Protein AF-A0A916WNR4-F1 (afdb_monomer)

Solvent-accessible surface area (backbone atoms only — not comparable to full-atom values): 4149 Å² total; per-residue (Å²): 134,80,90,77,82,72,70,58,38,59,56,50,18,52,53,30,42,54,51,18,53,54,29,42,54,53,18,50,54,29,50,57,46,27,72,72,75,33,60,87,85,36,71,68,20,51,50,36,46,54,53,21,50,49,27,47,52,52,19,53,53,30,42,56,51,18,52,51,25,44,52,50,39,55,59,66,75,72,115

Secondary structure (DSSP, 8-state):
----SSPPHHHHHHHHHHHHHHHHHHHHHHHHHHHHHS-TTSHHHHHHHHHHHHHHHHHHHHHHHHHHHHHHHHHHTT-

Foldseek 3Di:
DDPPPDDQLLVLLVVLLVQLVVLQVQLVVLQVCLVPPPDPPDPSSVVSNVSSVVSNVSSVVSNVSSVVSVVVNVVVVVD

Radius of gyration: 17.65 Å; Cα contacts (8 Å, |Δi|>4): 67; chains: 1; bounding box: 45×18×51 Å

pLDDT: mean 88.97, std 12.99, range [40.97, 98.25]

Structure (mmCIF, N/CA/C/O backbone):
data_AF-A0A916WNR4-F1
#
_entry.id   AF-A0A916WNR4-F1
#
loop_
_atom_site.group_PDB
_atom_site.id
_atom_site.type_symbol
_atom_site.label_atom_id
_atom_site.label_alt_id
_atom_site.label_comp_id
_atom_site.label_asym_id
_atom_site.label_entity_id
_atom_site.label_seq_id
_atom_site.pdbx_PDB_ins_code
_atom_site.Cartn_x
_atom_site.Cartn_y
_atom_site.Cartn_z
_atom_site.occupancy
_atom_site.B_iso_or_equiv
_atom_site.auth_seq_id
_atom_site.auth_comp_id
_atom_site.auth_asym_id
_atom_site.auth_atom_id
_atom_site.pdbx_PDB_model_num
ATOM 1 N N . MET A 1 1 ? -3.690 9.720 32.934 1.00 40.97 1 MET A N 1
ATOM 2 C CA . MET A 1 1 ? -3.206 9.269 31.615 1.00 40.97 1 MET A CA 1
ATOM 3 C C . MET A 1 1 ? -4.354 9.549 30.671 1.00 40.97 1 MET A C 1
ATOM 5 O O . MET A 1 1 ? -5.411 8.981 30.885 1.00 40.97 1 MET A O 1
ATOM 9 N N . ASN A 1 2 ? -4.226 10.567 29.818 1.00 44.00 2 ASN A N 1
ATOM 10 C CA . ASN A 1 2 ? -5.324 11.027 28.967 1.00 44.00 2 ASN A CA 1
ATOM 11 C C . ASN A 1 2 ? -5.422 10.119 27.740 1.00 44.00 2 ASN A C 1
ATOM 13 O O . ASN A 1 2 ? -4.509 10.126 26.921 1.00 44.00 2 ASN A O 1
ATOM 17 N N . ASP A 1 3 ? -6.543 9.422 27.585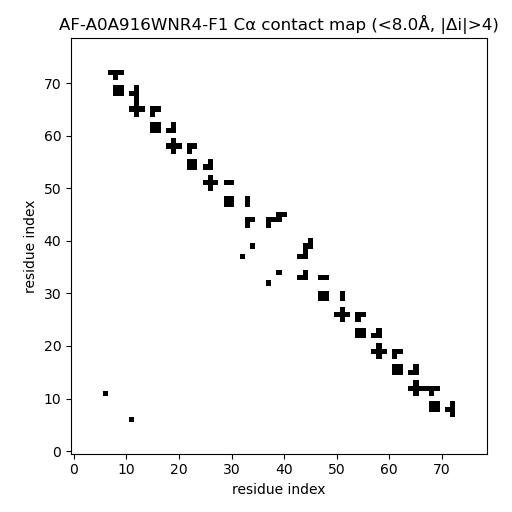 1.00 52.12 3 ASP A N 1
ATOM 18 C CA . ASP A 1 3 ? -6.933 8.678 26.377 1.00 52.12 3 ASP A CA 1
ATOM 19 C C . ASP A 1 3 ? -7.341 9.624 25.217 1.00 52.12 3 ASP A C 1
ATOM 21 O O . ASP 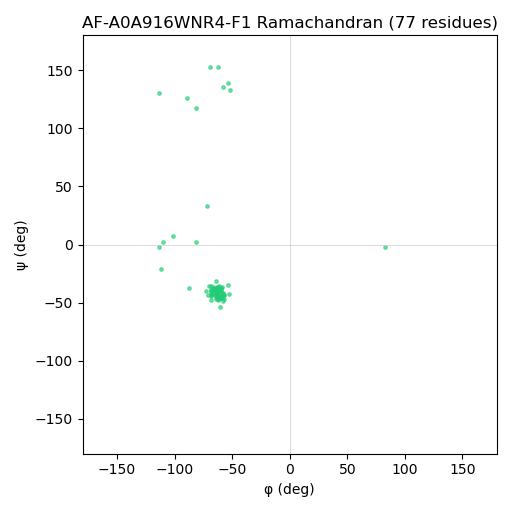A 1 3 ? -8.266 9.340 24.462 1.00 52.12 3 ASP A O 1
ATOM 25 N N . SER A 1 4 ? -6.727 10.811 25.115 1.00 52.59 4 SER A N 1
ATOM 26 C CA . SER A 1 4 ? -7.229 11.932 24.299 1.00 52.59 4 SER A CA 1
ATOM 27 C C . SER A 1 4 ? -6.406 12.263 23.050 1.00 52.59 4 SER A C 1
ATOM 29 O O . SER A 1 4 ? -6.785 13.195 22.349 1.00 52.59 4 SER A O 1
ATOM 31 N N . ASP A 1 5 ? -5.342 11.514 22.743 1.00 61.19 5 ASP A N 1
ATOM 32 C CA .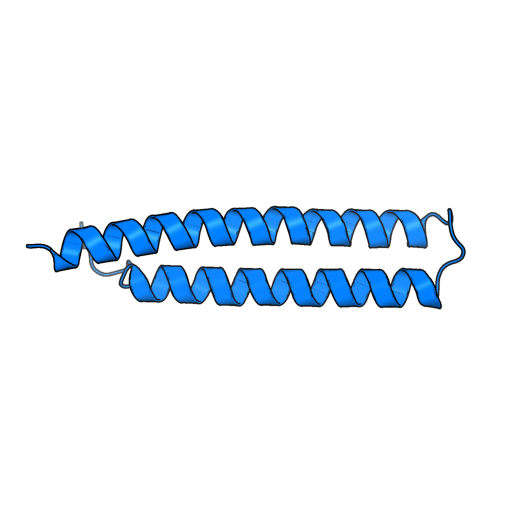 ASP A 1 5 ? -4.496 11.757 21.555 1.00 61.19 5 ASP A CA 1
ATOM 33 C C . ASP A 1 5 ? -4.559 10.652 20.479 1.00 61.19 5 ASP A C 1
ATOM 35 O O . ASP A 1 5 ? -3.940 10.795 19.426 1.00 61.19 5 ASP A O 1
ATOM 39 N N . GLU A 1 6 ? -5.307 9.561 20.685 1.00 74.81 6 GLU A N 1
ATOM 40 C CA . GLU A 1 6 ? -5.482 8.529 19.650 1.00 74.81 6 GLU A CA 1
ATOM 41 C C . GLU A 1 6 ? -6.681 8.854 18.750 1.00 74.81 6 GLU A C 1
ATOM 43 O O . GLU A 1 6 ? -7.801 9.077 19.224 1.00 74.81 6 GLU A O 1
ATOM 48 N N . LEU A 1 7 ? -6.447 8.890 17.433 1.00 83.69 7 LEU A N 1
ATOM 49 C CA . LEU A 1 7 ? -7.508 9.092 16.450 1.00 83.69 7 LEU A CA 1
ATOM 50 C C . LEU A 1 7 ? -8.523 7.937 16.522 1.00 83.69 7 LEU A C 1
ATOM 52 O O . LEU A 1 7 ? -8.169 6.810 16.884 1.00 83.69 7 LEU A O 1
ATOM 56 N N . PRO A 1 8 ? -9.791 8.177 16.142 1.00 90.31 8 PRO A N 1
ATOM 57 C CA . PRO A 1 8 ? -10.764 7.101 16.042 1.00 90.31 8 PRO A CA 1
ATOM 58 C C . PRO A 1 8 ? -10.238 5.965 15.142 1.00 90.31 8 PRO A C 1
ATOM 60 O O . PRO A 1 8 ? -9.641 6.257 14.101 1.00 90.31 8 PRO A O 1
ATOM 63 N N . PRO A 1 9 ? -10.449 4.681 15.491 1.00 90.50 9 PRO A N 1
ATOM 64 C CA . PRO A 1 9 ? -9.899 3.551 14.738 1.00 90.50 9 PRO A CA 1
ATOM 65 C C . PRO A 1 9 ? -10.229 3.572 13.237 1.00 90.50 9 PRO A C 1
ATOM 67 O O . PRO A 1 9 ? -9.410 3.186 12.409 1.00 90.50 9 PRO A O 1
ATOM 70 N N . GLU A 1 10 ? -11.409 4.052 12.856 1.00 91.94 10 GLU A N 1
ATOM 71 C CA . GLU A 1 10 ? -11.802 4.244 11.460 1.00 91.94 10 GLU A CA 1
ATOM 72 C C . GLU A 1 10 ? -10.945 5.293 10.734 1.00 91.94 10 GLU A C 1
ATOM 74 O O . GLU A 1 10 ? -10.578 5.093 9.577 1.00 91.94 10 GLU A O 1
ATOM 79 N N . VAL A 1 11 ? -10.557 6.368 11.425 1.00 93.88 11 VAL A N 1
ATOM 80 C CA . VAL A 1 11 ? -9.677 7.408 10.882 1.00 93.88 11 VAL A CA 1
ATOM 81 C C . VAL A 1 11 ? -8.255 6.869 10.741 1.00 93.88 11 VAL A C 1
ATOM 83 O O . VAL A 1 11 ? -7.636 7.069 9.696 1.00 93.88 11 VAL A O 1
ATOM 86 N N . GLU A 1 12 ? -7.752 6.134 11.738 1.00 94.00 12 GLU A N 1
ATOM 87 C CA . GLU A 1 12 ? -6.444 5.465 11.654 1.00 94.00 12 GLU A CA 1
ATOM 88 C C . GLU A 1 12 ? -6.382 4.488 10.474 1.00 94.00 12 GLU A C 1
ATOM 90 O O . GLU A 1 12 ? -5.440 4.510 9.678 1.00 94.00 12 GLU A O 1
ATOM 95 N N . ALA A 1 13 ? -7.419 3.662 10.304 1.00 93.31 13 ALA A N 1
ATOM 96 C CA . ALA A 1 13 ? -7.502 2.730 9.186 1.00 93.31 13 ALA A CA 1
ATOM 97 C C . ALA A 1 13 ? -7.443 3.446 7.826 1.00 93.31 13 ALA A C 1
ATOM 99 O O . ALA A 1 13 ? -6.690 3.030 6.941 1.00 93.31 13 ALA A O 1
ATOM 100 N N . ASP A 1 14 ? -8.188 4.541 7.664 1.00 96.00 14 ASP A N 1
ATOM 101 C CA . ASP A 1 14 ? -8.209 5.320 6.424 1.00 96.00 14 ASP A CA 1
ATOM 102 C C . ASP A 1 14 ? -6.871 6.014 6.137 1.00 96.00 14 ASP A C 1
ATOM 104 O O . ASP A 1 14 ? -6.435 6.080 4.981 1.00 96.00 14 ASP A O 1
ATOM 108 N N . LEU A 1 15 ? -6.190 6.527 7.165 1.00 96.62 15 LEU A N 1
ATOM 109 C CA . LEU A 1 15 ? -4.867 7.135 7.014 1.00 96.62 15 LEU A CA 1
ATOM 110 C C . LEU A 1 15 ? -3.828 6.106 6.560 1.00 96.62 15 LEU A C 1
ATOM 112 O O . LEU A 1 15 ? -3.066 6.375 5.624 1.00 96.62 15 LEU A O 1
ATOM 116 N N . LEU A 1 16 ? -3.840 4.916 7.163 1.00 95.88 16 LEU A N 1
ATOM 117 C CA . LEU A 1 16 ? -2.954 3.812 6.795 1.00 95.88 16 LEU A CA 1
ATOM 118 C C . LEU A 1 16 ? -3.197 3.340 5.355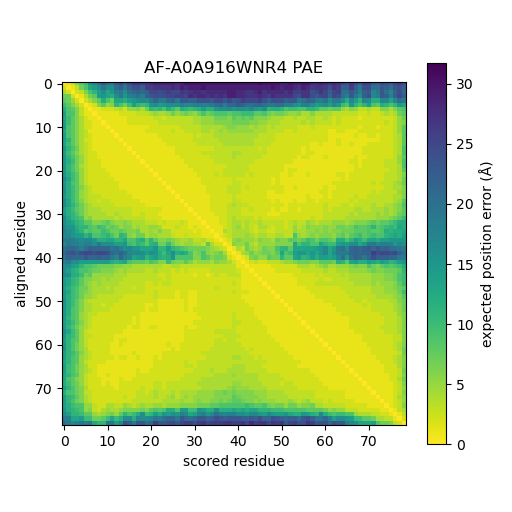 1.00 95.88 16 LEU A C 1
ATOM 120 O O . LEU A 1 16 ? -2.238 3.117 4.616 1.00 95.88 16 LEU A O 1
ATOM 124 N N . GLU A 1 17 ? -4.454 3.251 4.916 1.00 97.38 17 GLU A N 1
ATOM 125 C CA . GLU A 1 17 ? -4.803 2.897 3.531 1.00 97.38 17 GLU A CA 1
ATOM 126 C C . GLU A 1 17 ? -4.352 3.954 2.525 1.00 97.38 17 GLU A C 1
ATOM 128 O O . GLU A 1 17 ? -3.778 3.630 1.483 1.00 97.38 17 GLU A O 1
ATOM 133 N N . ARG A 1 18 ? -4.537 5.241 2.845 1.00 97.81 18 ARG A N 1
ATOM 134 C CA . ARG A 1 18 ? -4.026 6.339 2.011 1.00 97.81 18 ARG A CA 1
ATOM 135 C C . ARG A 1 18 ? -2.506 6.296 1.908 1.00 97.81 18 ARG A C 1
ATOM 137 O O . ARG A 1 18 ? -1.957 6.552 0.836 1.00 97.81 18 ARG A O 1
ATOM 144 N N . GLN A 1 19 ? -1.816 5.983 3.001 1.00 97.56 19 GLN A N 1
ATOM 145 C CA . GLN A 1 19 ? -0.365 5.837 2.993 1.00 97.56 19 GLN A CA 1
ATOM 146 C C . GLN A 1 19 ? 0.076 4.614 2.177 1.00 97.56 19 GLN A C 1
ATOM 148 O O . GLN A 1 19 ? 0.993 4.739 1.364 1.00 97.56 19 GLN A O 1
ATOM 153 N N . ALA A 1 20 ? -0.611 3.477 2.312 1.00 97.62 20 ALA A N 1
ATOM 154 C CA . ALA A 1 20 ? -0.369 2.289 1.498 1.00 97.62 20 ALA A CA 1
ATOM 155 C C . ALA A 1 20 ? -0.527 2.596 0.001 1.00 97.62 20 ALA A C 1
ATOM 157 O O . ALA A 1 20 ? 0.381 2.319 -0.780 1.00 97.62 20 ALA A O 1
ATOM 158 N N . ALA A 1 21 ? -1.617 3.261 -0.392 1.00 97.75 21 ALA A N 1
ATOM 159 C CA . ALA A 1 21 ? -1.866 3.649 -1.781 1.00 97.75 21 ALA A CA 1
ATOM 160 C C . ALA A 1 21 ? -0.768 4.572 -2.346 1.00 97.75 21 ALA A C 1
ATOM 162 O O . ALA A 1 21 ? -0.354 4.427 -3.497 1.00 97.75 21 ALA A O 1
ATOM 163 N N . ARG A 1 22 ? -0.239 5.500 -1.535 1.00 98.19 22 ARG A N 1
ATOM 164 C CA . ARG A 1 22 ? 0.890 6.359 -1.940 1.00 98.19 22 ARG A CA 1
ATOM 165 C C . ARG A 1 22 ? 2.174 5.567 -2.178 1.00 98.19 22 ARG A C 1
ATOM 167 O O . ARG A 1 22 ? 2.928 5.911 -3.086 1.00 98.19 22 ARG A O 1
ATOM 174 N N . LEU A 1 23 ? 2.456 4.553 -1.362 1.00 97.88 23 LEU A N 1
ATOM 175 C CA . LEU A 1 23 ? 3.627 3.692 -1.547 1.00 97.88 23 LEU A CA 1
ATOM 176 C C . LEU A 1 23 ? 3.489 2.829 -2.804 1.00 97.88 23 LEU A C 1
ATOM 178 O O . LEU A 1 23 ? 4.437 2.719 -3.577 1.00 97.88 23 LEU A O 1
ATOM 182 N N . GLU A 1 24 ? 2.297 2.294 -3.067 1.00 97.88 24 GLU A N 1
ATOM 183 C CA . GLU A 1 24 ? 2.025 1.535 -4.291 1.00 97.88 24 GLU A CA 1
ATOM 184 C C . GLU A 1 24 ? 2.208 2.386 -5.550 1.00 97.88 24 GLU A C 1
ATOM 186 O O . GLU A 1 24 ? 2.915 1.969 -6.464 1.00 97.88 24 GLU A O 1
ATOM 191 N N . ALA A 1 25 ? 1.687 3.617 -5.565 1.00 97.50 25 ALA A N 1
ATOM 192 C CA . ALA A 1 25 ? 1.884 4.537 -6.686 1.00 97.50 25 ALA A CA 1
ATOM 193 C C . ALA A 1 25 ? 3.372 4.881 -6.917 1.00 97.50 25 ALA A C 1
ATOM 195 O O . ALA A 1 25 ? 3.829 5.028 -8.055 1.00 97.50 25 ALA A O 1
ATOM 196 N N . GLN A 1 26 ? 4.156 4.989 -5.839 1.00 96.69 26 GLN A N 1
ATOM 197 C CA . GLN A 1 26 ? 5.603 5.197 -5.923 1.00 96.69 26 GLN A CA 1
ATOM 198 C C . GLN A 1 26 ? 6.353 3.966 -6.435 1.00 96.69 26 GLN A C 1
ATOM 200 O O . GLN A 1 26 ? 7.351 4.129 -7.145 1.00 96.69 26 GLN A O 1
ATOM 205 N N . ALA A 1 27 ? 5.897 2.763 -6.079 1.00 96.56 27 ALA A N 1
ATOM 206 C CA . ALA A 1 27 ? 6.418 1.513 -6.617 1.00 96.56 27 ALA A CA 1
ATOM 207 C C . ALA A 1 27 ? 6.136 1.421 -8.123 1.00 96.56 27 ALA A C 1
ATOM 209 O O . ALA A 1 27 ? 7.058 1.182 -8.898 1.00 96.56 27 ALA A O 1
ATOM 210 N N . ASP A 1 28 ? 4.906 1.715 -8.550 1.00 96.31 28 ASP A N 1
ATOM 211 C CA . ASP A 1 28 ? 4.513 1.697 -9.966 1.00 96.31 28 ASP A CA 1
ATOM 212 C C . ASP A 1 28 ? 5.322 2.689 -10.797 1.00 96.31 28 ASP A C 1
ATOM 214 O O . ASP A 1 28 ? 5.879 2.333 -11.835 1.00 96.31 28 ASP A O 1
ATOM 218 N N . SER A 1 29 ? 5.504 3.904 -10.278 1.00 93.75 29 SER A N 1
ATOM 219 C CA . SER A 1 29 ? 6.349 4.917 -10.918 1.00 93.75 29 SER A CA 1
ATOM 220 C C . SER A 1 29 ? 7.796 4.442 -11.094 1.00 93.75 29 SER A C 1
ATOM 222 O O . SER A 1 29 ? 8.448 4.770 -12.087 1.00 93.75 29 SER A O 1
ATOM 224 N N . ARG A 1 30 ? 8.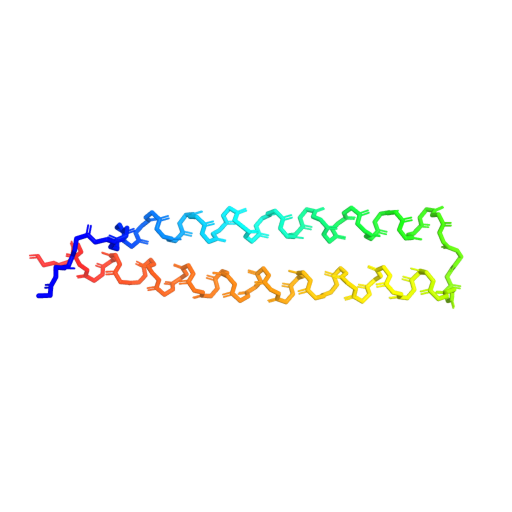325 3.685 -10.125 1.00 92.38 30 ARG A N 1
ATOM 225 C CA . ARG A 1 30 ? 9.683 3.126 -10.187 1.00 92.38 30 ARG A CA 1
ATOM 226 C C . ARG A 1 30 ? 9.778 1.981 -11.179 1.00 92.38 30 ARG A C 1
ATOM 228 O O . ARG A 1 30 ? 10.759 1.945 -11.911 1.00 92.38 30 ARG A O 1
ATOM 235 N N . TYR A 1 31 ? 8.776 1.111 -11.241 1.00 91.44 31 TYR A N 1
ATOM 236 C CA . TYR A 1 31 ? 8.702 0.045 -12.237 1.00 91.44 31 TYR A CA 1
ATOM 237 C C . TYR A 1 31 ? 8.624 0.588 -13.663 1.00 91.44 31 TYR A C 1
ATOM 239 O O . TYR A 1 31 ? 9.388 0.179 -14.535 1.00 91.44 31 TYR A O 1
ATOM 247 N N . GLU A 1 32 ? 7.748 1.563 -13.900 1.00 91.56 32 GLU A N 1
ATOM 248 C CA . GLU A 1 32 ? 7.605 2.196 -15.209 1.00 91.56 32 GLU A CA 1
ATOM 249 C C . GLU A 1 32 ? 8.893 2.924 -15.620 1.00 91.56 32 GLU A C 1
ATOM 251 O O . GLU A 1 32 ? 9.351 2.818 -16.761 1.00 91.56 32 GLU A O 1
ATOM 256 N N . ARG A 1 33 ? 9.521 3.647 -14.682 1.00 88.38 33 ARG A N 1
ATOM 257 C CA . ARG A 1 33 ? 10.775 4.358 -14.946 1.00 88.38 33 ARG A CA 1
ATOM 258 C C . ARG A 1 33 ? 11.938 3.397 -15.171 1.00 88.38 33 ARG A C 1
ATOM 260 O O . ARG A 1 33 ? 12.708 3.618 -16.102 1.00 88.38 33 ARG A O 1
ATOM 267 N N . SER A 1 34 ? 12.079 2.347 -14.365 1.00 87.50 34 SER A N 1
ATOM 268 C CA . SER A 1 34 ? 13.179 1.394 -14.521 1.00 87.50 34 SER A CA 1
ATOM 269 C C . SER A 1 34 ? 13.098 0.670 -15.860 1.00 87.50 34 SER A C 1
ATOM 271 O O . SER A 1 34 ? 14.114 0.578 -16.542 1.00 87.50 34 SER A O 1
ATOM 273 N N . ALA A 1 35 ? 11.894 0.277 -16.289 1.00 86.31 35 ALA A N 1
ATOM 274 C CA . ALA A 1 35 ? 11.662 -0.349 -17.588 1.00 86.31 35 ALA A CA 1
ATOM 275 C C . ALA A 1 35 ? 11.977 0.574 -18.781 1.00 86.31 35 ALA A C 1
ATOM 277 O O . ALA A 1 35 ? 12.384 0.092 -19.836 1.00 86.31 35 ALA A O 1
ATOM 278 N N . ARG A 1 36 ? 11.787 1.894 -18.635 1.00 86.94 36 ARG A N 1
ATOM 279 C CA . ARG A 1 36 ? 12.017 2.873 -19.714 1.00 86.94 36 ARG A CA 1
ATOM 280 C C . ARG A 1 36 ? 13.450 3.389 -19.800 1.00 86.94 36 ARG A C 1
ATOM 282 O O . ARG A 1 36 ? 13.922 3.658 -20.899 1.00 86.94 36 ARG A O 1
ATOM 289 N N . TRP A 1 37 ? 14.107 3.601 -18.662 1.00 85.25 37 TRP A N 1
ATOM 290 C CA . TRP A 1 37 ? 15.330 4.413 -18.593 1.00 85.25 37 TRP A CA 1
ATOM 291 C C . TRP A 1 37 ? 16.588 3.619 -18.260 1.00 85.25 37 TRP A C 1
ATOM 293 O O . TRP A 1 37 ? 17.690 4.090 -18.537 1.00 85.25 37 TRP A O 1
ATOM 303 N N . TYR A 1 38 ? 16.453 2.434 -17.666 1.00 83.69 38 TYR A N 1
ATOM 304 C CA . TYR A 1 38 ? 17.597 1.619 -17.287 1.00 83.69 38 TYR A CA 1
ATOM 305 C C . TYR A 1 38 ? 17.628 0.342 -18.118 1.00 83.69 38 TYR A C 1
ATOM 307 O O . TYR A 1 38 ? 16.639 -0.380 -18.213 1.00 83.69 38 TYR A O 1
ATOM 315 N N . GLY A 1 39 ? 18.790 0.043 -18.705 1.00 77.31 39 GLY A N 1
ATOM 316 C CA . GLY A 1 39 ? 19.021 -1.265 -19.309 1.00 77.31 39 GLY A CA 1
ATOM 317 C C . GLY A 1 39 ? 18.822 -2.357 -18.257 1.00 77.31 39 GLY A C 1
ATOM 318 O O . GLY A 1 39 ? 19.290 -2.217 -17.118 1.00 77.31 39 GLY A O 1
ATOM 319 N N . GLY A 1 40 ? 18.120 -3.428 -18.632 1.00 74.56 40 GLY A N 1
ATOM 320 C CA . GLY A 1 40 ? 17.919 -4.584 -17.763 1.00 74.56 40 GLY A CA 1
ATOM 321 C C . GLY A 1 40 ? 19.257 -5.092 -17.222 1.00 74.56 40 GLY A C 1
ATOM 322 O O . GLY A 1 40 ? 20.232 -5.202 -17.962 1.00 74.56 40 GLY A O 1
ATOM 323 N N . GLY A 1 41 ? 19.323 -5.340 -15.914 1.00 74.25 41 GLY A N 1
ATOM 324 C CA . GLY A 1 41 ? 20.537 -5.826 -15.245 1.00 74.25 41 GLY A CA 1
ATOM 325 C C . GLY A 1 41 ? 21.567 -4.754 -14.868 1.00 74.25 41 GLY A C 1
ATOM 326 O O . GLY A 1 41 ? 22.560 -5.078 -14.223 1.00 74.25 41 GLY A O 1
ATOM 327 N N . THR A 1 42 ? 21.346 -3.476 -15.195 1.00 88.19 42 THR A N 1
ATOM 328 C CA . THR A 1 42 ? 22.176 -2.392 -14.641 1.00 88.19 42 THR A CA 1
ATOM 329 C C . THR A 1 42 ? 21.918 -2.214 -13.142 1.00 88.19 42 THR A C 1
ATOM 331 O O . THR A 1 42 ? 20.814 -2.464 -12.654 1.00 88.19 42 THR A O 1
ATOM 334 N N . TYR A 1 43 ? 22.916 -1.722 -12.401 1.00 89.25 43 TYR A N 1
ATOM 335 C CA . TYR A 1 43 ? 22.773 -1.438 -10.967 1.00 89.25 43 TYR A CA 1
ATOM 336 C C . TYR A 1 43 ? 21.554 -0.549 -10.666 1.00 8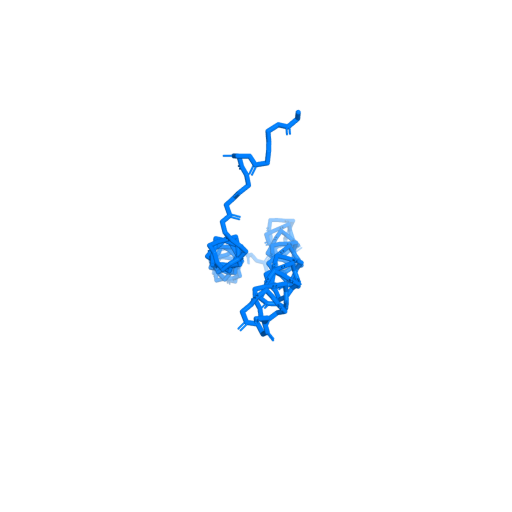9.25 43 TYR A C 1
ATOM 338 O O . TYR A 1 43 ? 20.780 -0.845 -9.759 1.00 89.25 43 TYR A O 1
ATOM 346 N N . ASN A 1 44 ? 21.331 0.493 -11.474 1.00 87.88 44 ASN A N 1
ATOM 347 C CA . ASN A 1 44 ? 20.196 1.405 -11.304 1.00 87.88 44 ASN A CA 1
ATOM 348 C C . ASN A 1 44 ? 18.846 0.720 -11.557 1.00 87.88 44 ASN A C 1
ATOM 350 O O . ASN A 1 44 ? 17.886 0.996 -10.840 1.00 87.88 44 ASN A O 1
ATOM 354 N N . PHE A 1 45 ? 18.773 -0.196 -12.530 1.00 90.62 45 PHE A N 1
ATOM 355 C CA . PHE A 1 45 ? 17.579 -1.010 -12.757 1.00 90.62 45 PHE A CA 1
ATOM 356 C C . PHE A 1 45 ? 17.258 -1.864 -11.526 1.00 90.62 45 PHE A C 1
ATOM 358 O O . PHE A 1 45 ? 16.155 -1.775 -10.989 1.00 90.62 45 PHE A O 1
ATOM 365 N N . VAL A 1 46 ? 18.238 -2.642 -11.053 1.00 92.38 46 VAL A N 1
ATOM 366 C CA . VAL A 1 46 ? 18.065 -3.556 -9.913 1.00 92.38 46 VAL A CA 1
ATOM 367 C C . VAL A 1 46 ? 17.724 -2.784 -8.642 1.00 92.38 46 VAL A C 1
ATOM 369 O O . VAL A 1 46 ? 16.775 -3.140 -7.955 1.00 92.38 46 VAL A O 1
ATOM 372 N N . SER A 1 47 ? 18.440 -1.694 -8.359 1.00 92.88 47 SER A N 1
ATOM 373 C CA . SER A 1 47 ? 18.178 -0.840 -7.197 1.00 92.88 47 SER A CA 1
ATOM 374 C C . SER A 1 47 ? 16.760 -0.256 -7.236 1.00 92.88 47 SER A C 1
ATOM 376 O O . SER A 1 47 ? 16.014 -0.365 -6.264 1.00 92.88 47 SER A O 1
ATOM 378 N N . SER A 1 48 ? 16.330 0.272 -8.390 1.00 91.94 48 SER A N 1
ATOM 379 C CA . SER A 1 48 ? 14.986 0.839 -8.553 1.00 91.94 48 SER A CA 1
ATOM 380 C C . SER A 1 48 ? 13.874 -0.198 -8.362 1.00 91.94 48 SER A C 1
ATOM 382 O O . SER A 1 48 ? 12.839 0.131 -7.781 1.00 91.94 48 SER A O 1
ATOM 384 N N . VAL A 1 49 ? 14.072 -1.429 -8.845 1.00 94.38 49 VAL A N 1
ATOM 385 C CA . VAL A 1 49 ? 13.128 -2.542 -8.657 1.00 94.38 49 VAL A CA 1
ATOM 386 C C . VAL A 1 49 ? 13.087 -2.982 -7.193 1.00 94.38 49 VAL A C 1
ATOM 388 O O . VAL A 1 49 ? 12.004 -3.050 -6.620 1.00 94.38 49 VAL A O 1
ATOM 391 N N . SER A 1 50 ? 14.242 -3.174 -6.549 1.00 95.69 50 SER A N 1
ATOM 392 C CA . SER A 1 50 ? 14.309 -3.547 -5.130 1.00 95.69 50 SER A CA 1
ATOM 393 C C . SER A 1 50 ? 13.599 -2.533 -4.229 1.00 95.69 50 SER A C 1
ATOM 395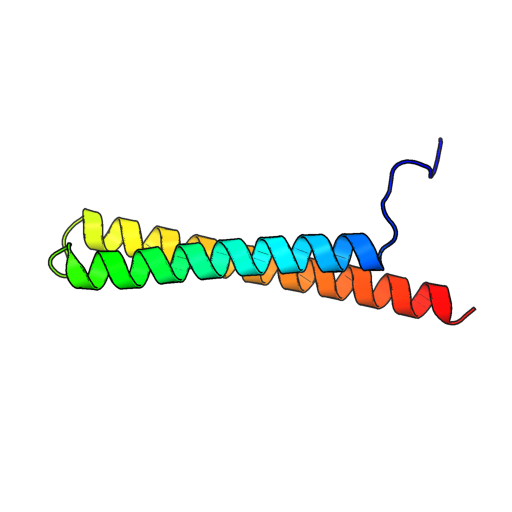 O O . SER A 1 50 ? 12.816 -2.922 -3.366 1.00 95.69 50 SER A O 1
ATOM 397 N N . THR A 1 51 ? 13.790 -1.230 -4.461 1.00 95.88 51 THR A N 1
ATOM 398 C CA . THR A 1 51 ? 13.059 -0.189 -3.718 1.00 95.88 51 THR A CA 1
ATOM 399 C C . THR A 1 51 ? 11.552 -0.233 -3.991 1.00 95.88 51 THR A C 1
ATOM 401 O O . THR A 1 51 ? 10.751 0.001 -3.087 1.00 95.88 51 THR A O 1
ATOM 404 N N . ALA A 1 52 ? 11.129 -0.529 -5.224 1.00 95.81 52 ALA A N 1
ATOM 405 C CA . ALA A 1 52 ? 9.708 -0.689 -5.530 1.00 95.81 52 ALA A CA 1
ATOM 406 C C . ALA A 1 52 ? 9.094 -1.876 -4.762 1.00 95.81 52 ALA A C 1
ATOM 408 O O . ALA A 1 52 ? 7.991 -1.754 -4.227 1.00 95.81 52 ALA A O 1
ATOM 409 N N . ASP A 1 53 ? 9.822 -2.989 -4.639 1.00 97.44 53 ASP A N 1
ATOM 410 C CA . ASP A 1 53 ? 9.406 -4.147 -3.842 1.00 97.44 53 ASP A CA 1
ATOM 411 C C . ASP A 1 53 ? 9.318 -3.849 -2.345 1.00 97.44 53 ASP A C 1
ATOM 413 O O . ASP A 1 53 ? 8.396 -4.317 -1.670 1.00 97.44 53 ASP A O 1
ATOM 417 N N . GLU A 1 54 ? 10.241 -3.054 -1.809 1.00 98.06 54 GLU A N 1
ATOM 418 C CA . GLU A 1 54 ? 10.183 -2.593 -0.41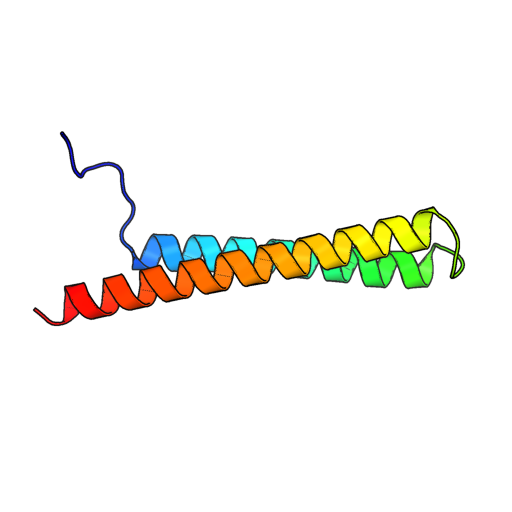9 1.00 98.06 54 GLU A CA 1
ATOM 419 C C . GLU A 1 54 ? 8.909 -1.785 -0.156 1.00 98.06 54 GLU A C 1
ATOM 421 O O . GLU A 1 54 ? 8.170 -2.097 0.780 1.00 98.06 54 GLU A O 1
ATOM 426 N N . TYR A 1 55 ? 8.554 -0.851 -1.040 1.00 97.56 55 TYR A N 1
ATOM 427 C CA . TYR A 1 55 ? 7.293 -0.118 -0.912 1.00 97.56 55 TYR A CA 1
ATOM 428 C C . TYR A 1 55 ? 6.061 -1.007 -0.995 1.00 97.56 55 TYR A C 1
ATOM 430 O O . TYR A 1 55 ? 5.092 -0.765 -0.277 1.00 97.56 55 TYR A O 1
ATOM 438 N N . ARG A 1 56 ? 6.077 -2.052 -1.830 1.00 97.75 56 ARG A N 1
ATOM 439 C CA . ARG A 1 56 ? 4.974 -3.022 -1.882 1.00 97.75 56 ARG A CA 1
ATOM 440 C C . ARG A 1 56 ? 4.839 -3.783 -0.562 1.00 97.75 56 ARG A C 1
ATOM 442 O O . ARG A 1 56 ? 3.722 -3.947 -0.067 1.00 97.75 56 ARG A O 1
ATOM 449 N N . LYS A 1 57 ? 5.955 -4.197 0.045 1.00 98.25 57 LYS A N 1
ATOM 450 C CA . LYS A 1 57 ? 5.962 -4.855 1.364 1.00 98.25 57 LYS A CA 1
ATOM 451 C C . LYS A 1 57 ? 5.445 -3.924 2.461 1.00 98.25 57 LYS A C 1
ATOM 453 O O . LYS A 1 57 ? 4.616 -4.340 3.273 1.00 98.25 57 LYS A O 1
ATOM 458 N N . GLU A 1 58 ? 5.894 -2.673 2.469 1.00 97.81 58 GLU A N 1
ATOM 459 C CA . GLU A 1 58 ? 5.448 -1.663 3.430 1.00 97.81 58 GLU A CA 1
ATOM 460 C C . GLU A 1 58 ? 3.959 -1.337 3.269 1.00 97.81 58 GLU A C 1
ATOM 462 O O . GLU A 1 58 ? 3.220 -1.357 4.254 1.00 97.81 58 GLU A O 1
ATOM 467 N N . ALA A 1 59 ? 3.479 -1.139 2.038 1.00 97.25 59 ALA A N 1
ATOM 468 C CA . ALA A 1 59 ? 2.061 -0.925 1.754 1.00 97.25 59 ALA A CA 1
ATOM 469 C C . ALA A 1 59 ? 1.194 -2.087 2.263 1.00 97.25 59 ALA A C 1
ATOM 471 O O . ALA A 1 59 ? 0.165 -1.868 2.904 1.00 97.25 59 ALA A O 1
ATOM 472 N N . GLN A 1 60 ? 1.632 -3.334 2.055 1.00 98.12 60 GLN A N 1
ATOM 473 C CA . GLN A 1 60 ? 0.929 -4.506 2.578 1.00 98.12 60 GLN A CA 1
ATOM 474 C C . GLN A 1 60 ? 0.919 -4.539 4.115 1.00 98.12 60 GLN A C 1
ATOM 476 O O . GLN A 1 60 ? -0.079 -4.928 4.726 1.00 98.12 60 GLN A O 1
ATOM 481 N N . ALA A 1 61 ? 2.014 -4.138 4.766 1.00 98.06 61 ALA A N 1
ATOM 482 C CA . ALA A 1 61 ? 2.062 -4.033 6.222 1.00 98.06 61 ALA A CA 1
ATOM 483 C C . ALA A 1 61 ? 1.093 -2.963 6.752 1.00 98.06 61 ALA A C 1
ATOM 485 O O . ALA A 1 61 ? 0.393 -3.222 7.732 1.00 98.06 61 ALA A O 1
ATOM 486 N N . LEU A 1 62 ? 0.999 -1.811 6.082 1.00 97.62 62 LEU A N 1
ATOM 487 C CA . LEU A 1 62 ? 0.041 -0.756 6.417 1.00 97.62 62 LEU A CA 1
ATOM 488 C C . LEU A 1 62 ? -1.406 -1.233 6.261 1.00 97.62 62 LEU A C 1
ATOM 490 O O . LEU A 1 62 ? -2.197 -1.033 7.177 1.00 97.62 62 LEU A O 1
ATOM 494 N N . ARG A 1 63 ? -1.738 -1.952 5.180 1.00 96.19 63 ARG A N 1
ATOM 495 C CA . ARG A 1 63 ? -3.078 -2.542 4.998 1.00 96.19 63 ARG A CA 1
ATOM 496 C C . ARG A 1 63 ? -3.452 -3.521 6.103 1.00 96.19 63 ARG A C 1
ATOM 498 O O . ARG A 1 63 ? -4.538 -3.428 6.660 1.00 96.19 63 ARG A O 1
ATOM 505 N N . ARG A 1 64 ? -2.527 -4.402 6.501 1.00 97.75 64 ARG A N 1
ATOM 506 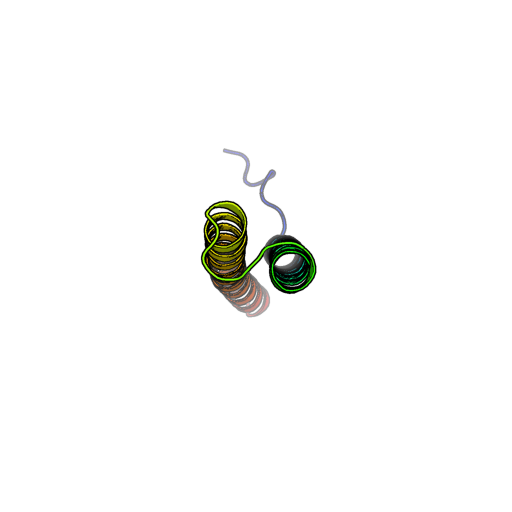C CA . ARG A 1 64 ? -2.759 -5.318 7.634 1.00 97.75 64 ARG A CA 1
ATOM 507 C C . ARG A 1 64 ? -3.041 -4.571 8.939 1.00 97.75 64 ARG A C 1
ATOM 509 O O . ARG A 1 64 ? -3.874 -5.013 9.725 1.00 97.75 64 ARG A O 1
ATOM 516 N N . ARG A 1 65 ? -2.362 -3.443 9.173 1.00 96.06 65 ARG A N 1
ATOM 517 C CA . ARG A 1 65 ? -2.639 -2.577 10.330 1.00 96.06 65 ARG A CA 1
ATOM 518 C C . ARG A 1 65 ? -4.000 -1.894 10.199 1.00 96.06 65 ARG A C 1
ATOM 520 O O . ARG A 1 65 ? -4.756 -1.903 11.163 1.00 96.06 65 ARG A O 1
ATOM 527 N N . ALA A 1 66 ? -4.346 -1.379 9.019 1.00 95.19 66 ALA A N 1
ATOM 528 C CA . ALA A 1 66 ? -5.658 -0.789 8.758 1.00 95.19 66 ALA A CA 1
ATOM 529 C C . ALA A 1 66 ? -6.794 -1.790 9.021 1.00 95.19 66 ALA A C 1
ATOM 531 O O . ALA A 1 66 ? -7.783 -1.449 9.664 1.00 95.19 66 ALA A O 1
ATOM 532 N N . ASP A 1 67 ? -6.626 -3.048 8.611 1.00 95.75 67 ASP A N 1
ATOM 533 C CA . ASP A 1 67 ? -7.595 -4.113 8.878 1.00 95.75 67 ASP A CA 1
ATOM 534 C C . ASP A 1 67 ? -7.756 -4.404 10.375 1.00 95.75 67 ASP A C 1
ATOM 536 O O . ASP A 1 67 ? -8.876 -4.635 10.838 1.00 95.75 67 ASP A O 1
ATOM 540 N N . ALA A 1 68 ? -6.672 -4.330 11.154 1.00 96.00 68 ALA A N 1
ATOM 541 C CA . ALA A 1 68 ? -6.743 -4.449 12.608 1.00 96.00 68 ALA A CA 1
ATOM 542 C C . ALA A 1 68 ? -7.552 -3.298 13.235 1.00 96.00 68 ALA A C 1
ATOM 544 O O . ALA A 1 68 ? -8.396 -3.538 14.100 1.00 96.00 68 ALA A O 1
ATOM 545 N N . TYR A 1 69 ? -7.362 -2.064 12.761 1.00 93.12 69 TYR A N 1
ATOM 546 C CA . TYR A 1 69 ? -8.139 -0.910 13.220 1.00 93.12 69 TYR A CA 1
ATOM 547 C C . TYR A 1 69 ? -9.612 -0.972 12.794 1.00 93.12 69 TYR A C 1
ATOM 549 O O . TYR A 1 69 ? -10.493 -0.683 13.603 1.00 93.12 69 TYR A O 1
ATOM 557 N N . ARG A 1 70 ? -9.915 -1.440 11.576 1.00 92.88 70 ARG A N 1
ATOM 558 C CA . ARG A 1 70 ? -11.299 -1.713 11.144 1.00 92.88 70 ARG A CA 1
ATOM 559 C C . ARG A 1 70 ? -11.974 -2.740 12.042 1.00 92.88 70 ARG A C 1
ATOM 561 O O . ARG A 1 70 ? -13.141 -2.588 12.392 1.00 92.88 70 ARG A O 1
ATOM 568 N N . GLU A 1 71 ? -11.250 -3.788 12.420 1.00 94.69 71 GLU A N 1
ATOM 569 C CA . GLU A 1 71 ? -11.759 -4.803 13.336 1.00 94.69 71 GLU A CA 1
ATOM 570 C C . GLU A 1 71 ? -12.023 -4.230 14.737 1.00 94.69 71 GLU A C 1
ATOM 572 O O . GLU A 1 71 ? -13.063 -4.524 15.329 1.00 94.69 71 GLU A O 1
ATOM 577 N N . LEU A 1 72 ? -11.149 -3.354 15.239 1.00 92.06 72 LEU A N 1
ATOM 578 C CA . LEU A 1 72 ? -11.381 -2.611 16.483 1.00 92.06 72 LEU A CA 1
ATOM 579 C C . LEU A 1 72 ? -12.621 -1.709 16.394 1.00 92.06 72 LEU A C 1
ATOM 581 O O . LEU A 1 72 ? -13.470 -1.764 17.285 1.00 92.06 72 LEU A O 1
ATOM 585 N N . ALA A 1 73 ? -12.774 -0.943 15.308 1.00 90.56 73 ALA A N 1
ATOM 586 C CA . ALA A 1 73 ? -13.944 -0.093 15.072 1.00 90.56 73 ALA A CA 1
ATOM 587 C C . ALA A 1 73 ? -15.246 -0.912 15.091 1.00 90.56 73 ALA A C 1
ATOM 589 O O . ALA A 1 73 ? -16.200 -0.569 15.793 1.00 90.56 73 ALA A O 1
ATOM 590 N N . ARG A 1 74 ? -15.261 -2.054 14.385 1.00 90.88 74 ARG A N 1
ATOM 591 C CA . ARG A 1 74 ? -16.410 -2.974 14.352 1.00 90.88 74 ARG A CA 1
ATOM 592 C C . ARG A 1 74 ? -16.780 -3.506 15.730 1.00 90.88 74 ARG A C 1
ATOM 594 O O . ARG A 1 74 ? -17.964 -3.642 16.016 1.00 90.88 74 ARG A O 1
ATOM 601 N N . ARG A 1 75 ? -15.795 -3.832 16.570 1.00 90.44 75 ARG A N 1
ATOM 602 C CA . ARG A 1 75 ? -16.037 -4.311 17.942 1.00 90.44 75 ARG A CA 1
ATOM 603 C C . ARG A 1 75 ? -16.606 -3.211 18.830 1.00 90.44 75 ARG A C 1
ATOM 605 O O . ARG A 1 75 ? -17.509 -3.488 19.610 1.00 90.44 75 ARG A O 1
ATOM 612 N N . ARG A 1 76 ? -16.119 -1.977 18.680 1.00 86.38 76 ARG A N 1
ATOM 613 C CA . ARG A 1 76 ? -16.573 -0.816 19.456 1.00 86.38 76 ARG A CA 1
ATOM 614 C C . ARG A 1 76 ? -18.002 -0.389 19.112 1.00 86.38 76 ARG A C 1
ATOM 616 O O . ARG A 1 76 ? -18.731 0.003 20.009 1.00 86.38 76 ARG A O 1
ATOM 623 N N . GLY A 1 77 ? -18.415 -0.505 17.848 1.00 76.50 77 GLY A N 1
ATOM 624 C CA . GLY A 1 77 ? -19.784 -0.200 17.405 1.00 76.50 77 GLY A CA 1
ATOM 625 C C . GLY A 1 77 ? -20.817 -1.312 17.640 1.00 76.50 77 GLY A C 1
ATOM 626 O O . GLY A 1 77 ? -21.958 -1.170 17.212 1.00 76.50 77 GLY A O 1
ATOM 627 N N . ARG A 1 78 ? -20.425 -2.437 18.253 1.00 67.06 78 ARG A N 1
ATOM 628 C CA . ARG A 1 78 ? -21.292 -3.606 18.507 1.00 67.06 78 ARG A CA 1
ATOM 629 C C . ARG A 1 78 ? -21.814 -3.686 19.951 1.00 67.06 78 ARG A C 1
ATOM 631 O O . ARG A 1 78 ? -22.392 -4.712 20.307 1.00 67.06 78 ARG A O 1
ATOM 638 N N . ILE A 1 79 ? -21.560 -2.650 20.751 1.00 49.88 79 ILE A N 1
ATOM 639 C CA . ILE A 1 79 ? -21.963 -2.476 22.158 1.00 49.88 79 ILE A CA 1
ATOM 640 C C . ILE A 1 79 ? -23.107 -1.466 22.194 1.00 49.88 79 ILE A C 1
ATOM 642 O O . ILE A 1 79 ? -24.081 -1.721 22.932 1.00 49.88 79 ILE A O 1
#

Mean predicted aligned error: 5.66 Å

Sequence (79 aa):
MNDSDELPPEVEADLLERQAARLEAQADSRYERSARWYGGGTYNFVSSVSTADEYRKEAQALRRRADAYRELARRRGRI

Nearest PDB structures (foldseek):
  2efk-assembly1_A-2  TM=7.568E-01  e=5.120E+00  Homo sapiens

Organism: NCBI:txid1517702